Protein AF-A0A958GFW8-F1 (afdb_monomer)

Mean predicted aligned error: 7.78 Å

Nearest PDB structures (foldseek):
  6i97-assembly1_E  TM=8.903E-01  e=2.878E-06  Pseudomonas aeruginosa
  2gsk-assembly1_B  TM=8.885E-01  e=5.948E-05  Escherichia coli
  6fip-assembly1_A  TM=8.051E-01  e=1.569E-05  Pseudomonas aeruginosa
  7zc8-assembly1_B  TM=8.291E-01  e=1.666E-04  Pectobacterium carotovorum
  8rd6-assembly1_A  TM=7.774E-01  e=7.133E-05  Salmonella enterica

Sequence (100 aa):
QQSRGLGEHHKTQVRIVQAPKPPYPFRARKLGFEGEVELAITIGKDGFVKTGNIIRSSGRNDCDSSALDTVLSKWRFSPATFSGIPIESKEQVVVRFQLR

pLDDT: mean 82.58, std 13.01, range [39.34, 94.31]

Solvent-accessible surface area (backbone atoms only — not comparable to full-atom values): 5834 Å² total; per-residue (Å²): 143,84,91,74,88,73,79,81,78,57,61,44,74,67,42,82,73,37,73,73,78,52,75,77,42,67,70,42,60,77,66,72,61,60,41,47,28,33,32,41,32,33,30,30,51,85,12,41,42,76,46,74,42,79,76,36,72,42,85,41,70,68,56,40,53,36,43,49,51,33,46,53,74,59,28,34,36,44,37,22,24,48,88,85,42,60,34,71,40,79,46,79,47,77,47,76,47,74,87,130

Secondary structure (DSSP, 8-state):
----------BPPPPEEE-PPPPPPHHHHHTT--EEEEEEEEE-TTSBEEEEEEEE--S-HHHHHHHHHHHHHH-EEPPEEETTEEE-EEEEEEEEE---

Foldseek 3Di:
DDDDDDPPQCFDDKAWPDQDAFDDPPVCVVVQQWFKWKKKFKAALQQATPDIDTPDDRPDPSVNVSNRCSNRPPTGIHATDGVNRGHIDIDMDMHTDHDD

Radius of gyration: 17.14 Å; Cα contacts (8 Å, |Δi|>4): 203; chains: 1; bounding box: 34×35×58 Å

Structure (mmCIF, N/CA/C/O backbone):
data_AF-A0A958GFW8-F1
#
_entry.id   AF-A0A958GFW8-F1
#
loop_
_atom_site.group_PDB
_atom_site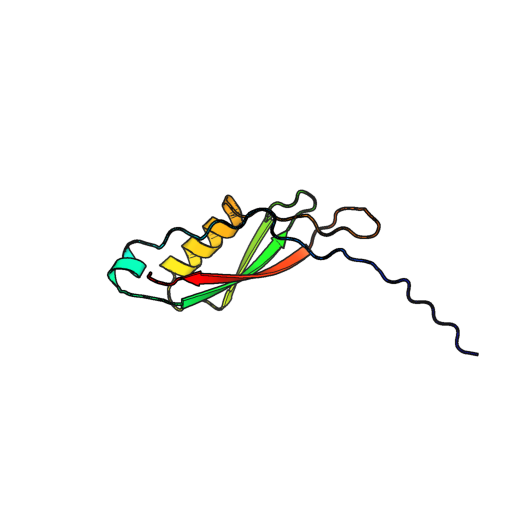.id
_atom_site.type_symbol
_atom_site.label_atom_id
_atom_site.label_alt_id
_atom_site.label_comp_id
_atom_site.label_asym_id
_atom_site.label_entity_id
_atom_site.label_seq_id
_atom_site.pdbx_PDB_ins_code
_atom_site.Cartn_x
_atom_site.Cartn_y
_atom_site.Cartn_z
_atom_site.occupancy
_atom_site.B_iso_or_equiv
_atom_site.auth_seq_id
_atom_site.auth_comp_id
_atom_site.auth_asym_id
_atom_site.auth_atom_id
_atom_site.pdbx_PDB_model_num
ATOM 1 N N . GLN A 1 1 ? -9.912 -31.191 36.644 1.00 56.88 1 GLN A N 1
ATOM 2 C CA . GLN A 1 1 ? -9.318 -29.851 36.828 1.00 56.88 1 GLN A CA 1
ATOM 3 C C . GLN A 1 1 ? -8.431 -29.565 35.629 1.00 56.88 1 GLN A C 1
ATOM 5 O O . GLN A 1 1 ? -7.396 -30.199 35.550 1.00 56.88 1 GLN A O 1
ATOM 10 N N . GLN A 1 2 ? -8.859 -28.705 34.696 1.00 46.88 2 GLN A N 1
ATOM 11 C CA . GLN A 1 2 ? -8.030 -27.633 34.118 1.00 46.88 2 GLN A CA 1
ATOM 12 C C . GLN A 1 2 ? -8.922 -26.753 33.233 1.00 46.88 2 GLN A C 1
ATOM 14 O O . GLN A 1 2 ? -9.002 -26.897 32.018 1.00 46.88 2 GLN A O 1
ATOM 19 N N . SER A 1 3 ? -9.661 -25.863 33.884 1.00 55.62 3 SER A N 1
ATOM 20 C CA . SER A 1 3 ? -10.393 -24.786 33.232 1.00 55.62 3 SER A CA 1
ATOM 21 C C . SER A 1 3 ? -9.379 -23.736 32.770 1.00 55.62 3 SER A C 1
ATOM 23 O O . SER A 1 3 ? -8.706 -23.135 33.605 1.00 55.62 3 SER A O 1
ATOM 25 N N . ARG A 1 4 ? -9.249 -23.503 31.462 1.00 53.03 4 ARG A N 1
ATOM 26 C CA . ARG A 1 4 ? -8.634 -22.283 30.914 1.00 53.03 4 ARG A CA 1
ATOM 27 C C . ARG A 1 4 ? -9.321 -21.945 29.598 1.00 53.03 4 ARG A C 1
ATOM 29 O O . ARG A 1 4 ? -8.947 -22.431 28.538 1.00 53.03 4 ARG A O 1
ATOM 36 N N . GLY A 1 5 ? -10.372 -21.138 29.705 1.00 49.31 5 GLY A N 1
ATOM 37 C CA . GLY A 1 5 ? -10.923 -20.438 28.560 1.00 49.31 5 GLY A CA 1
ATOM 38 C C . GLY A 1 5 ? -9.870 -19.496 27.987 1.00 49.31 5 GLY A C 1
ATOM 39 O O . GLY A 1 5 ? -9.236 -18.739 28.720 1.00 49.31 5 GLY A O 1
ATOM 40 N N . LEU A 1 6 ? -9.704 -19.543 26.675 1.00 44.75 6 LEU A N 1
ATOM 41 C CA . LEU A 1 6 ? -9.212 -18.427 25.890 1.00 44.75 6 LEU A CA 1
ATOM 42 C C . LEU A 1 6 ? -10.276 -18.245 24.820 1.00 44.75 6 LEU A C 1
ATOM 44 O O . LEU A 1 6 ? -10.379 -19.060 23.908 1.00 44.75 6 LEU A O 1
ATOM 48 N N . GLY A 1 7 ? -11.141 -17.250 25.022 1.00 39.34 7 GLY A N 1
ATOM 49 C CA . GLY A 1 7 ? -12.110 -16.857 24.013 1.00 39.34 7 GLY A CA 1
ATOM 50 C C . GLY A 1 7 ? -11.363 -16.640 22.710 1.00 39.34 7 GLY A C 1
ATOM 51 O O . GLY A 1 7 ? -10.352 -15.935 22.685 1.00 39.34 7 GLY A O 1
ATOM 52 N N . GLU A 1 8 ? -11.818 -17.302 21.654 1.00 44.78 8 GLU A N 1
ATOM 53 C CA . GLU A 1 8 ? -11.341 -17.059 20.306 1.00 44.78 8 GLU A CA 1
ATOM 54 C C . GLU A 1 8 ? -11.581 -15.584 20.008 1.00 44.78 8 GLU A C 1
ATOM 56 O O . GLU A 1 8 ? -12.684 -15.151 19.685 1.00 44.78 8 GLU A O 1
ATOM 61 N N . HIS A 1 9 ? -10.543 -14.780 20.191 1.00 44.00 9 HIS A N 1
ATOM 62 C CA . HIS A 1 9 ? -10.497 -13.412 19.735 1.00 44.00 9 HIS A CA 1
ATOM 63 C C . HIS A 1 9 ? -10.526 -13.469 18.209 1.00 44.00 9 HIS A C 1
ATOM 65 O O . HIS A 1 9 ? -9.484 -13.483 17.556 1.00 44.00 9 HIS A O 1
ATOM 71 N N . HIS A 1 10 ? -11.725 -13.587 17.641 1.00 54.50 10 HIS A N 1
ATOM 72 C CA . HIS A 1 10 ? -11.985 -13.662 16.211 1.00 54.50 10 HIS A CA 1
ATOM 73 C C . HIS A 1 10 ? -11.623 -12.312 15.583 1.00 54.50 10 HIS A C 1
ATOM 75 O O . HIS A 1 10 ? -12.471 -11.451 15.337 1.00 54.50 10 HIS A O 1
ATOM 81 N N . LYS A 1 11 ? -10.322 -12.098 15.375 1.00 58.31 11 LYS A N 1
ATOM 82 C CA . LYS A 1 11 ? -9.822 -11.073 14.477 1.00 58.31 11 LYS A CA 1
ATOM 83 C C . LYS A 1 11 ? -10.139 -11.567 13.076 1.00 58.31 11 LYS A C 1
ATOM 85 O O . LYS A 1 11 ? -9.534 -12.519 12.585 1.00 58.31 11 LYS A O 1
ATOM 90 N N . THR A 1 12 ? -11.130 -10.953 12.450 1.00 67.00 12 THR A N 1
ATOM 91 C CA . THR A 1 12 ? -11.462 -11.251 11.062 1.00 67.00 12 THR A CA 1
ATOM 92 C C . THR A 1 12 ? -10.273 -10.863 10.189 1.00 67.00 12 THR A C 1
ATOM 94 O O . THR A 1 12 ? -9.733 -9.763 10.327 1.00 67.00 12 THR A O 1
ATOM 97 N N . GLN A 1 13 ? -9.844 -11.782 9.322 1.00 68.75 13 GLN A N 1
ATOM 98 C CA . GLN A 1 13 ? -8.754 -11.531 8.384 1.00 68.75 13 GLN A CA 1
ATOM 99 C C . GLN A 1 13 ?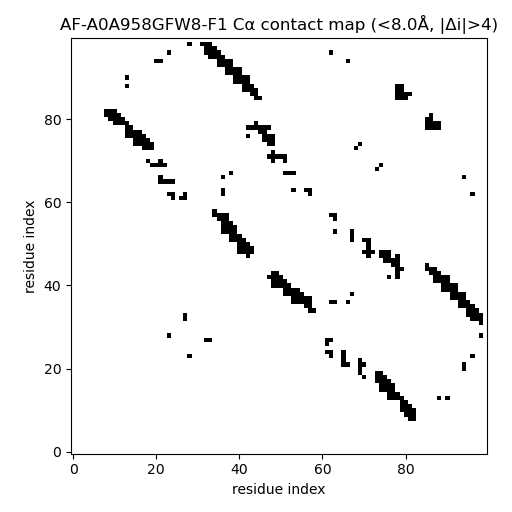 -9.122 -10.384 7.443 1.00 68.75 13 GLN A C 1
ATOM 101 O O . GLN A 1 13 ? -10.259 -10.280 6.973 1.00 68.75 13 GLN A O 1
ATOM 106 N N . VAL A 1 14 ? -8.144 -9.532 7.151 1.00 78.81 14 VAL A N 1
ATOM 107 C CA . VAL A 1 14 ? -8.291 -8.484 6.149 1.00 78.81 14 VAL A CA 1
ATOM 108 C C . VAL A 1 14 ? -8.493 -9.144 4.785 1.00 78.81 14 VAL A C 1
ATOM 110 O O . VAL A 1 14 ? -7.697 -9.969 4.344 1.00 78.81 14 VAL A O 1
ATOM 113 N N . ARG A 1 15 ? -9.560 -8.758 4.085 1.00 82.25 15 ARG A N 1
ATOM 114 C CA . ARG A 1 15 ? -9.814 -9.182 2.703 1.00 82.25 15 ARG A CA 1
ATOM 115 C C . ARG A 1 15 ? -9.414 -8.077 1.734 1.00 82.25 15 ARG A C 1
ATOM 117 O O . ARG A 1 15 ? -9.763 -6.919 1.948 1.00 82.25 15 ARG A O 1
ATOM 124 N N . ILE A 1 16 ? -8.762 -8.435 0.632 1.00 85.12 16 ILE A N 1
ATOM 125 C CA . ILE A 1 16 ? -8.568 -7.524 -0.501 1.00 85.12 16 ILE A CA 1
ATOM 126 C C . ILE A 1 16 ? -9.932 -7.264 -1.151 1.00 85.12 16 ILE A C 1
ATOM 128 O O . ILE A 1 16 ? -10.557 -8.182 -1.678 1.00 85.12 16 ILE A O 1
ATOM 132 N N . VAL A 1 17 ? -10.386 -6.015 -1.110 1.00 87.62 17 VAL A N 1
ATOM 133 C CA . VAL A 1 17 ? -11.607 -5.561 -1.795 1.00 87.62 17 VAL A CA 1
ATOM 134 C C . VAL A 1 17 ? -11.266 -5.132 -3.218 1.00 87.62 17 VAL A C 1
ATOM 136 O O . VAL A 1 17 ? -11.972 -5.469 -4.163 1.00 87.62 17 VAL A O 1
ATOM 139 N N . GLN A 1 18 ? -10.154 -4.416 -3.383 1.00 86.38 18 GLN A N 1
ATOM 140 C CA . GLN A 1 18 ? -9.662 -3.966 -4.676 1.00 86.38 18 GLN A CA 1
ATOM 141 C C . GLN A 1 18 ? -8.133 -3.934 -4.652 1.00 86.38 18 GLN A C 1
ATOM 143 O O . GLN A 1 18 ? -7.543 -3.269 -3.810 1.00 86.38 18 GLN A O 1
ATOM 148 N N . ALA A 1 19 ? -7.483 -4.631 -5.577 1.00 85.12 19 ALA A N 1
ATOM 149 C CA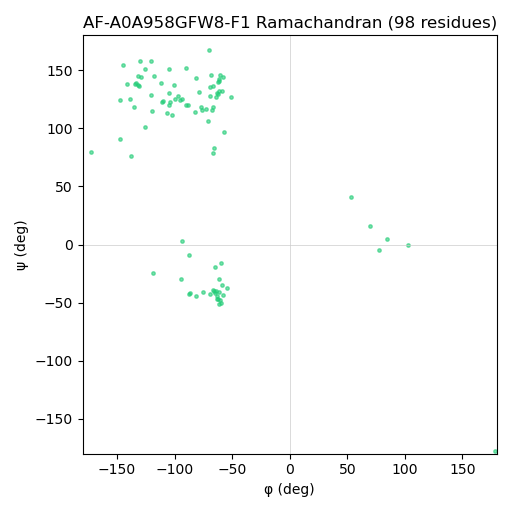 . ALA A 1 19 ? -6.028 -4.590 -5.732 1.00 85.12 19 ALA A CA 1
ATOM 150 C C . ALA A 1 19 ? -5.677 -4.517 -7.220 1.00 85.12 19 ALA A C 1
ATOM 152 O O . ALA A 1 19 ? -5.321 -5.530 -7.830 1.00 85.12 19 ALA A O 1
ATOM 153 N N . PRO A 1 20 ? -5.836 -3.341 -7.854 1.00 84.12 20 PRO A N 1
ATOM 154 C CA . PRO A 1 20 ? -5.375 -3.171 -9.219 1.00 84.12 20 PRO A CA 1
ATOM 155 C C . PRO A 1 20 ? -3.859 -3.373 -9.265 1.00 84.12 20 PRO A C 1
ATOM 157 O O . PRO A 1 20 ? -3.127 -2.979 -8.352 1.00 84.12 20 PRO A O 1
ATOM 160 N N . LYS A 1 21 ? -3.386 -4.000 -10.342 1.00 79.88 21 LYS A N 1
ATOM 161 C CA . LYS A 1 21 ? -1.950 -4.184 -10.559 1.00 79.88 21 LYS A CA 1
ATOM 162 C C . LYS A 1 21 ? -1.276 -2.814 -10.688 1.00 79.88 21 LYS A C 1
ATOM 164 O O . LYS A 1 21 ? -1.852 -1.938 -11.341 1.00 79.88 21 LYS A O 1
ATOM 169 N N . PRO A 1 22 ? -0.083 -2.623 -10.104 1.00 80.62 22 PRO A N 1
ATOM 170 C CA . PRO A 1 22 ? 0.656 -1.383 -10.284 1.00 80.62 22 PRO A CA 1
ATOM 171 C C . PRO A 1 22 ? 0.982 -1.162 -11.764 1.00 80.62 22 PRO A C 1
ATOM 173 O O . PRO A 1 22 ? 1.225 -2.132 -12.496 1.00 80.62 22 PRO A O 1
ATOM 176 N N . PRO A 1 23 ? 0.993 0.096 -12.230 1.00 77.81 23 PRO A N 1
ATOM 177 C CA . PRO A 1 23 ? 1.452 0.401 -13.572 1.00 77.81 23 PRO A CA 1
ATOM 178 C C . PRO A 1 23 ? 2.927 0.016 -13.691 1.00 77.81 23 PRO A C 1
ATOM 180 O O . PRO A 1 23 ? 3.749 0.403 -12.869 1.00 77.81 23 PRO A O 1
ATOM 183 N N . TYR A 1 24 ? 3.275 -0.736 -14.733 1.00 77.88 24 TYR A N 1
ATOM 184 C CA . TYR A 1 24 ? 4.665 -1.111 -14.968 1.00 77.88 24 TYR A CA 1
ATOM 185 C C . TYR A 1 24 ? 5.489 0.138 -15.305 1.00 77.88 24 TYR A C 1
ATOM 187 O O . TYR A 1 24 ? 5.211 0.773 -16.331 1.00 77.88 24 TYR A O 1
ATOM 195 N N . PRO A 1 25 ? 6.513 0.506 -14.513 1.00 78.31 25 PRO A N 1
ATOM 196 C CA . PRO A 1 25 ? 7.319 1.680 -14.811 1.00 78.31 25 PRO A CA 1
ATOM 197 C C . PRO A 1 25 ? 7.962 1.542 -16.192 1.00 78.31 25 PRO A C 1
ATOM 199 O O . PRO A 1 25 ? 8.575 0.517 -16.494 1.00 78.31 25 PRO A O 1
ATOM 202 N N . PHE A 1 26 ? 7.873 2.581 -17.028 1.00 77.50 26 PHE A N 1
ATOM 203 C CA . PHE A 1 26 ? 8.374 2.531 -18.409 1.00 77.50 26 PHE A CA 1
ATOM 204 C C . PHE A 1 26 ? 9.854 2.118 -18.481 1.00 77.50 26 PHE A C 1
ATOM 206 O O . PHE A 1 26 ? 10.242 1.341 -19.350 1.00 77.50 26 PHE A O 1
ATOM 213 N N . ARG A 1 27 ? 10.674 2.573 -17.520 1.00 76.00 27 ARG A N 1
ATOM 214 C CA . ARG A 1 27 ? 12.085 2.173 -17.387 1.00 76.00 27 ARG A CA 1
ATOM 215 C C . ARG A 1 27 ? 12.256 0.681 -17.105 1.00 76.00 27 ARG A C 1
ATOM 217 O O . ARG A 1 27 ? 13.075 0.046 -17.759 1.00 76.00 27 ARG A O 1
ATOM 224 N N . ALA A 1 28 ? 11.488 0.126 -16.168 1.00 77.56 28 ALA A N 1
ATOM 225 C CA . ALA A 1 28 ? 11.547 -1.297 -15.838 1.00 77.56 28 ALA A CA 1
ATOM 226 C C . ALA A 1 28 ? 11.060 -2.156 -17.013 1.00 77.56 28 ALA A C 1
ATOM 228 O O . ALA A 1 28 ? 11.689 -3.158 -17.342 1.00 77.56 28 ALA A O 1
ATOM 229 N N . ARG A 1 29 ? 10.003 -1.707 -17.707 1.00 79.38 29 ARG A N 1
ATOM 230 C CA . ARG A 1 29 ? 9.478 -2.368 -18.908 1.00 79.38 29 ARG A CA 1
ATOM 231 C C . ARG A 1 29 ? 10.501 -2.385 -20.040 1.00 79.38 29 ARG A C 1
ATOM 233 O O . ARG A 1 29 ? 10.720 -3.425 -20.646 1.00 79.38 29 ARG A O 1
ATOM 240 N N . LYS A 1 30 ? 11.149 -1.246 -20.306 1.00 80.12 30 LYS A N 1
ATOM 241 C CA . LYS A 1 30 ? 12.184 -1.130 -21.345 1.00 80.12 30 LYS A CA 1
ATOM 242 C C . LYS A 1 30 ? 13.386 -2.042 -21.075 1.00 80.12 30 LYS A C 1
ATOM 244 O O . LYS A 1 30 ? 14.037 -2.472 -22.017 1.00 80.12 30 LYS A O 1
ATOM 249 N N . LEU A 1 31 ? 13.676 -2.315 -19.804 1.00 78.00 31 LEU A N 1
ATOM 250 C CA . LEU A 1 31 ? 14.805 -3.138 -19.371 1.00 78.00 31 LEU A CA 1
ATOM 251 C C . LEU A 1 31 ? 14.454 -4.615 -19.164 1.00 78.00 31 LEU A C 1
ATOM 253 O O . LEU A 1 31 ? 15.321 -5.369 -18.738 1.00 78.00 31 LEU A O 1
ATOM 257 N N . GLY A 1 32 ? 13.216 -5.038 -19.435 1.00 78.31 32 GLY A N 1
ATOM 258 C CA . GLY A 1 32 ? 12.842 -6.442 -19.266 1.00 78.31 32 GLY A CA 1
ATOM 259 C C . GLY A 1 32 ? 12.774 -6.900 -17.802 1.00 78.31 32 GLY A C 1
ATOM 260 O O . GLY A 1 32 ? 12.843 -8.092 -17.541 1.00 78.31 32 GLY A O 1
ATOM 261 N N . PHE A 1 33 ? 12.731 -5.977 -16.837 1.00 81.44 33 PHE A N 1
ATOM 262 C CA . PHE A 1 33 ? 12.991 -6.311 -15.437 1.00 81.44 33 PHE A CA 1
ATOM 263 C C . PHE A 1 33 ? 11.763 -6.882 -14.745 1.00 81.44 33 PHE A C 1
ATOM 265 O O . PHE A 1 33 ? 10.843 -6.110 -14.507 1.00 81.44 33 PHE A O 1
ATOM 272 N N . GLU A 1 34 ? 11.786 -8.146 -14.333 1.00 83.81 34 GLU A N 1
ATOM 273 C CA . GLU A 1 34 ? 10.738 -8.792 -13.532 1.00 83.81 34 GLU A CA 1
ATOM 274 C C . GLU A 1 34 ? 11.170 -8.960 -12.070 1.00 83.81 34 GLU A C 1
ATOM 276 O O . GLU A 1 34 ? 12.355 -9.104 -11.768 1.00 83.81 34 GLU A O 1
ATOM 281 N N . GLY A 1 35 ? 10.212 -8.952 -11.145 1.00 85.88 35 GLY A N 1
ATOM 282 C CA . GLY A 1 35 ? 10.504 -9.095 -9.722 1.00 85.88 35 GLY A CA 1
ATOM 283 C C . GLY A 1 35 ? 9.267 -9.014 -8.839 1.00 85.88 35 GLY A C 1
ATOM 284 O O . GLY A 1 35 ? 8.141 -8.875 -9.314 1.00 85.8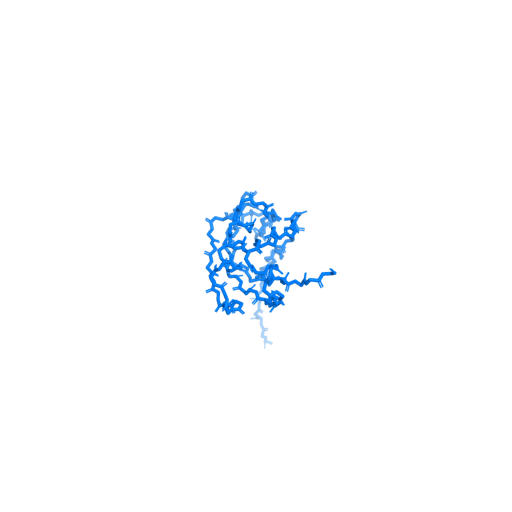8 35 GLY A O 1
ATOM 285 N N . GLU A 1 36 ? 9.472 -9.083 -7.530 1.00 89.44 36 GLU A N 1
ATOM 286 C CA . GLU A 1 36 ? 8.406 -8.980 -6.537 1.00 89.44 36 GLU A CA 1
ATOM 287 C C . GLU A 1 36 ? 8.810 -8.037 -5.404 1.00 89.44 36 GLU A C 1
ATOM 289 O O . GLU A 1 36 ? 9.949 -8.059 -4.948 1.00 89.44 36 GLU A O 1
ATOM 294 N N . VAL A 1 37 ? 7.875 -7.196 -4.969 1.00 91.56 37 VAL A N 1
ATOM 295 C CA . VAL A 1 37 ? 8.047 -6.273 -3.844 1.00 91.56 37 VAL A CA 1
ATOM 296 C C . VAL A 1 37 ? 7.162 -6.756 -2.711 1.00 91.56 37 VAL A C 1
ATOM 298 O O . VAL A 1 37 ? 5.948 -6.874 -2.889 1.00 91.56 37 VAL A O 1
ATOM 301 N N . GLU A 1 38 ? 7.747 -7.020 -1.549 1.00 92.94 38 GLU A N 1
ATOM 302 C CA . GLU A 1 38 ? 6.977 -7.302 -0.340 1.00 92.94 38 GLU A CA 1
ATOM 303 C C . GLU A 1 38 ? 6.785 -6.012 0.453 1.00 92.94 38 GLU A C 1
ATOM 305 O O . GLU A 1 38 ? 7.748 -5.319 0.794 1.00 92.94 38 GLU A O 1
ATOM 310 N N . LEU A 1 39 ? 5.529 -5.694 0.745 1.00 92.38 39 LEU A N 1
ATOM 311 C CA . LEU A 1 39 ? 5.114 -4.487 1.440 1.00 92.38 39 LEU A CA 1
ATOM 312 C C . LEU A 1 39 ? 4.383 -4.874 2.724 1.00 92.38 39 LEU A C 1
ATOM 314 O O . LEU A 1 39 ? 3.424 -5.641 2.687 1.00 92.38 39 LEU A O 1
ATOM 318 N N . ALA A 1 40 ? 4.795 -4.300 3.850 1.00 92.88 40 ALA A N 1
ATOM 319 C CA . ALA A 1 40 ? 4.002 -4.289 5.070 1.00 92.88 40 ALA A CA 1
ATOM 320 C C . ALA A 1 40 ? 3.137 -3.037 5.067 1.00 92.88 40 ALA A C 1
ATOM 322 O O . ALA A 1 40 ? 3.646 -1.917 5.036 1.00 92.88 40 ALA A O 1
ATOM 323 N N . ILE A 1 41 ? 1.829 -3.228 5.102 1.00 92.81 41 ILE A N 1
ATOM 324 C CA . ILE A 1 41 ? 0.848 -2.158 5.048 1.00 92.81 41 ILE A CA 1
ATOM 325 C C . ILE A 1 41 ? 0.019 -2.114 6.318 1.00 92.81 41 ILE A C 1
ATOM 327 O O . ILE A 1 41 ? -0.296 -3.143 6.908 1.00 92.81 41 ILE A O 1
ATOM 331 N N . THR A 1 42 ? -0.356 -0.911 6.730 1.00 92.56 42 THR A N 1
ATOM 332 C CA . THR A 1 42 ? -1.278 -0.692 7.842 1.00 92.56 42 THR A CA 1
ATOM 333 C C . THR A 1 42 ? -2.621 -0.286 7.271 1.00 92.56 42 THR A C 1
ATOM 335 O O . THR A 1 42 ? -2.718 0.717 6.570 1.00 92.56 42 THR A O 1
ATOM 338 N N . ILE A 1 43 ? -3.654 -1.063 7.555 1.00 92.31 43 ILE A N 1
ATOM 339 C CA . ILE A 1 43 ? -5.009 -0.874 7.054 1.00 92.31 43 ILE A CA 1
ATOM 340 C C . ILE A 1 43 ? -5.839 -0.285 8.180 1.00 92.31 43 ILE A C 1
ATOM 342 O O . ILE A 1 43 ? -5.932 -0.866 9.26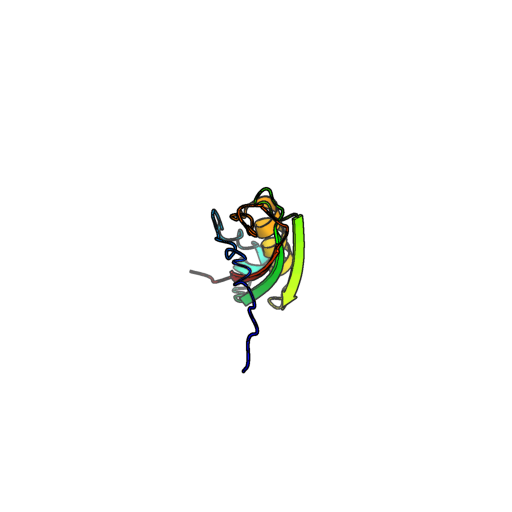3 1.00 92.31 43 ILE A O 1
ATOM 346 N N . GLY A 1 44 ? -6.423 0.880 7.919 1.00 91.56 44 GLY A N 1
ATOM 347 C CA . GLY A 1 44 ? -7.277 1.572 8.867 1.00 91.56 44 GLY A CA 1
ATOM 348 C C . GLY A 1 44 ? -8.611 0.857 9.069 1.00 91.56 44 GLY A C 1
ATOM 349 O O . GLY A 1 44 ? -9.026 0.006 8.282 1.00 91.56 44 GLY A O 1
ATOM 350 N N . LYS A 1 45 ? -9.340 1.279 10.103 1.00 91.81 45 LYS A N 1
ATOM 351 C CA . LYS A 1 45 ? -10.722 0.846 10.382 1.00 91.81 45 LYS A CA 1
ATOM 352 C C . LYS A 1 45 ? -11.720 1.172 9.257 1.00 91.81 45 LYS A C 1
ATOM 354 O O . LYS A 1 45 ? -12.825 0.647 9.237 1.00 91.81 45 LYS A O 1
ATOM 359 N N . ASP A 1 46 ? -11.332 2.056 8.347 1.00 89.00 46 ASP A N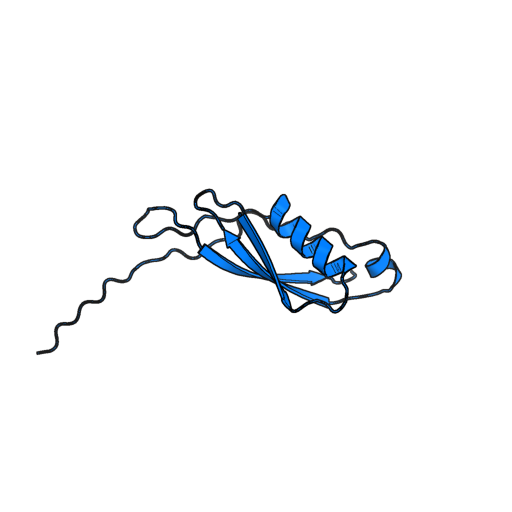 1
ATOM 360 C CA . ASP A 1 46 ? -12.059 2.460 7.142 1.00 89.00 46 ASP A CA 1
ATOM 361 C C . ASP A 1 46 ? -11.766 1.563 5.919 1.00 89.00 46 ASP A C 1
ATOM 363 O O . ASP A 1 46 ? -12.441 1.686 4.898 1.00 89.00 46 ASP A O 1
ATOM 367 N N . GLY A 1 47 ? -10.783 0.656 6.008 1.00 88.38 47 GLY A N 1
ATOM 368 C CA . GLY A 1 47 ? -10.381 -0.223 4.906 1.00 88.38 47 GLY A CA 1
ATOM 369 C C . GLY A 1 47 ? -9.387 0.395 3.912 1.00 88.38 47 GLY A C 1
ATOM 370 O O . GLY A 1 47 ? -9.048 -0.225 2.899 1.00 88.38 47 GLY A O 1
ATOM 371 N N . PHE A 1 48 ? -8.905 1.613 4.170 1.00 91.38 48 PHE A N 1
ATOM 372 C CA . PHE A 1 48 ? -7.864 2.259 3.379 1.00 91.38 48 PHE A CA 1
ATOM 373 C C . PHE A 1 48 ? -6.493 1.909 3.960 1.00 91.38 48 PHE A C 1
ATOM 375 O O . PHE A 1 48 ? -6.332 1.696 5.166 1.00 91.38 48 PHE A O 1
ATOM 382 N N . VAL A 1 49 ? -5.477 1.895 3.102 1.00 92.50 49 VAL A N 1
ATOM 383 C CA . VAL A 1 49 ? -4.094 1.763 3.553 1.00 92.50 49 VAL A CA 1
ATOM 384 C C . VAL A 1 49 ? -3.622 3.103 4.116 1.00 92.50 49 VAL A C 1
ATOM 386 O O . VAL A 1 49 ? -3.585 4.110 3.416 1.00 92.50 49 VAL A O 1
ATOM 389 N N . LYS A 1 50 ? -3.270 3.117 5.400 1.00 92.81 50 LYS A N 1
ATOM 390 C CA . LYS A 1 50 ? -2.773 4.285 6.136 1.00 92.81 50 LYS A CA 1
ATOM 391 C C . LYS A 1 50 ? -1.287 4.501 5.889 1.00 92.81 50 LYS A C 1
ATOM 393 O O . LYS A 1 50 ? -0.851 5.629 5.693 1.00 92.81 50 LYS A O 1
ATOM 398 N N . THR A 1 51 ? -0.516 3.420 5.936 1.00 92.19 51 THR A N 1
ATOM 399 C CA . THR A 1 51 ? 0.936 3.436 5.749 1.00 92.19 51 THR A CA 1
ATOM 400 C C . THR A 1 51 ? 1.384 2.174 5.030 1.00 92.19 51 THR A C 1
ATOM 402 O O . THR A 1 51 ? 0.722 1.139 5.103 1.00 92.19 51 THR A O 1
ATOM 405 N N . GLY A 1 52 ? 2.514 2.260 4.336 1.00 92.00 52 GLY A N 1
ATOM 406 C CA . GLY A 1 52 ? 3.146 1.139 3.658 1.00 92.00 52 GLY A CA 1
ATOM 407 C C . GLY A 1 52 ? 4.656 1.239 3.809 1.00 92.00 52 GLY A C 1
ATOM 408 O O . GLY A 1 52 ? 5.216 2.328 3.705 1.00 92.00 52 GLY A O 1
ATOM 409 N N . ASN A 1 53 ? 5.304 0.112 4.071 1.00 93.31 53 ASN A N 1
ATOM 410 C CA . ASN A 1 53 ? 6.748 0.004 4.190 1.00 93.31 53 ASN A CA 1
ATOM 411 C C . ASN A 1 53 ? 7.249 -1.169 3.349 1.00 93.31 53 ASN A C 1
ATOM 413 O O . ASN A 1 53 ? 6.672 -2.254 3.389 1.00 93.31 53 ASN A O 1
ATOM 417 N N . ILE A 1 54 ? 8.343 -0.968 2.620 1.00 93.25 54 ILE A N 1
ATOM 418 C CA . ILE A 1 54 ? 8.975 -2.029 1.834 1.00 93.25 54 ILE A CA 1
ATOM 419 C C . ILE A 1 54 ? 9.743 -2.946 2.782 1.00 93.25 54 ILE A C 1
ATOM 421 O O . ILE A 1 54 ? 10.688 -2.521 3.440 1.00 93.25 54 ILE A O 1
ATOM 425 N N . ILE A 1 55 ? 9.305 -4.200 2.863 1.00 94.31 55 ILE A N 1
ATOM 426 C CA . ILE A 1 55 ? 9.988 -5.262 3.610 1.00 94.31 55 ILE A CA 1
ATOM 427 C C . ILE A 1 55 ? 11.046 -5.913 2.728 1.00 94.31 55 ILE A C 1
ATOM 429 O O . ILE A 1 55 ? 12.167 -6.150 3.169 1.00 94.31 55 ILE A O 1
ATOM 433 N N . ARG A 1 56 ? 10.708 -6.146 1.457 1.00 92.50 56 ARG A N 1
ATOM 434 C CA . ARG A 1 56 ? 11.623 -6.706 0.467 1.00 92.50 56 ARG A CA 1
ATOM 435 C C . ARG A 1 56 ? 11.512 -5.923 -0.829 1.00 92.50 56 ARG A C 1
ATOM 437 O O . ARG A 1 56 ? 10.447 -5.877 -1.441 1.00 92.50 56 ARG A O 1
ATOM 444 N N . SER A 1 57 ? 12.621 -5.305 -1.221 1.00 90.19 57 SER A N 1
ATOM 445 C CA . SER A 1 57 ? 12.754 -4.627 -2.510 1.00 90.19 57 SER A CA 1
ATOM 446 C C . SER A 1 57 ? 12.738 -5.649 -3.643 1.00 90.19 57 SER A C 1
ATOM 448 O O . SER A 1 57 ? 13.295 -6.741 -3.512 1.00 90.19 57 SER A O 1
ATOM 450 N N . SER A 1 58 ? 12.160 -5.260 -4.778 1.00 86.56 58 SER A N 1
ATOM 451 C CA . SER A 1 58 ? 12.279 -6.022 -6.023 1.00 86.56 58 SER A CA 1
ATOM 452 C C . SER A 1 58 ? 13.712 -6.071 -6.550 1.00 86.56 58 SER A C 1
ATOM 454 O O . SER A 1 58 ? 14.024 -6.947 -7.346 1.00 86.56 58 SER A O 1
ATOM 456 N N . GLY A 1 59 ? 14.585 -5.156 -6.118 1.00 86.19 59 GLY A N 1
ATOM 457 C CA . GLY A 1 59 ? 15.898 -4.895 -6.711 1.00 86.19 59 GLY A CA 1
ATOM 458 C C . GLY A 1 59 ? 15.919 -3.630 -7.575 1.00 86.19 59 GLY A C 1
AT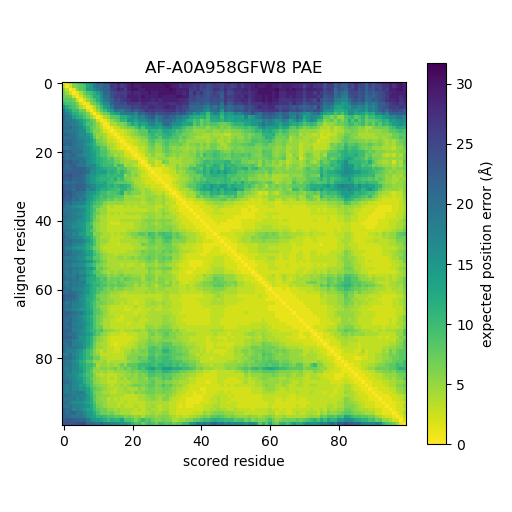OM 459 O O . GLY A 1 59 ? 16.967 -3.266 -8.109 1.00 86.19 59 GLY A O 1
ATOM 460 N N . ARG A 1 60 ? 14.781 -2.929 -7.710 1.00 85.50 60 ARG A N 1
ATOM 461 C CA . ARG A 1 60 ? 14.686 -1.639 -8.402 1.00 85.50 60 ARG A CA 1
ATOM 462 C C . ARG A 1 60 ? 13.793 -0.652 -7.673 1.00 85.50 60 ARG A C 1
ATOM 464 O O . ARG A 1 60 ? 12.585 -0.849 -7.564 1.00 85.50 60 ARG A O 1
ATOM 471 N N . ASN A 1 61 ? 14.363 0.513 -7.389 1.00 87.25 61 ASN A N 1
ATOM 472 C CA . ASN A 1 61 ? 13.645 1.609 -6.751 1.00 87.25 61 ASN A CA 1
ATOM 473 C C . ASN A 1 61 ? 12.417 2.076 -7.561 1.00 87.25 61 ASN A C 1
ATOM 475 O O . ASN A 1 61 ? 11.395 2.409 -6.975 1.00 87.25 61 ASN A O 1
ATOM 479 N N . ASP A 1 62 ? 12.479 2.050 -8.903 1.00 87.19 62 ASP A N 1
ATOM 480 C CA . ASP A 1 62 ? 11.340 2.429 -9.760 1.00 87.19 62 ASP A CA 1
ATOM 481 C C . ASP A 1 62 ? 10.113 1.513 -9.536 1.00 87.19 62 ASP A C 1
ATOM 483 O O . ASP A 1 62 ? 8.975 1.984 -9.511 1.00 87.19 62 ASP A O 1
ATOM 487 N N . CYS A 1 63 ? 10.340 0.200 -9.386 1.00 87.19 63 CYS A N 1
ATOM 488 C CA . CYS A 1 63 ? 9.274 -0.781 -9.156 1.00 87.19 63 CYS A CA 1
ATOM 489 C C . CYS A 1 63 ? 8.775 -0.700 -7.715 1.00 87.19 63 CYS A C 1
ATOM 491 O O . CYS A 1 63 ? 7.569 -0.709 -7.486 1.00 87.19 63 CYS A O 1
ATOM 493 N N . ASP A 1 64 ? 9.691 -0.541 -6.762 1.00 89.94 64 ASP A N 1
ATOM 494 C CA . ASP A 1 64 ? 9.363 -0.420 -5.344 1.00 89.94 64 ASP A CA 1
ATOM 495 C C . ASP A 1 64 ? 8.471 0.800 -5.071 1.00 89.94 64 ASP A C 1
ATOM 497 O O . ASP A 1 64 ? 7.422 0.676 -4.437 1.00 89.94 64 ASP A O 1
ATOM 501 N N . SER A 1 65 ? 8.832 1.973 -5.609 1.00 89.50 65 SER A N 1
ATOM 502 C CA . SER A 1 65 ? 8.021 3.189 -5.476 1.00 89.50 65 SER A CA 1
ATOM 503 C C . SER A 1 65 ? 6.664 3.055 -6.166 1.00 89.50 65 SER A C 1
ATOM 505 O O . SER A 1 65 ? 5.655 3.483 -5.612 1.00 89.50 65 SER A O 1
ATOM 507 N N . SER A 1 66 ? 6.612 2.432 -7.347 1.00 89.88 66 SER A N 1
ATOM 508 C CA . SER A 1 66 ? 5.351 2.206 -8.063 1.00 89.88 66 SER A CA 1
ATOM 509 C C . SER A 1 66 ? 4.424 1.235 -7.327 1.00 89.88 66 SER A C 1
ATOM 511 O O . SER A 1 66 ? 3.212 1.462 -7.266 1.00 89.88 66 SER A O 1
ATOM 513 N N . ALA A 1 67 ? 4.984 0.178 -6.733 1.00 90.38 67 ALA A N 1
ATOM 514 C CA . ALA A 1 67 ? 4.244 -0.754 -5.895 1.00 90.38 67 ALA A CA 1
ATOM 515 C C . ALA A 1 67 ? 3.658 -0.030 -4.682 1.00 90.38 67 ALA A C 1
ATOM 517 O O . ALA A 1 67 ? 2.454 -0.113 -4.448 1.00 90.38 67 ALA A O 1
ATOM 518 N N . LEU A 1 68 ? 4.491 0.721 -3.958 1.00 91.06 68 LEU A N 1
ATOM 519 C CA . LEU A 1 68 ? 4.076 1.455 -2.769 1.00 91.06 68 LEU A CA 1
ATOM 520 C C . LEU A 1 68 ? 2.969 2.470 -3.087 1.00 91.06 68 LEU A C 1
ATOM 522 O O . LEU A 1 68 ? 1.923 2.437 -2.444 1.00 91.06 68 LEU A O 1
ATOM 526 N N . ASP A 1 69 ? 3.151 3.312 -4.108 1.00 90.81 69 ASP A N 1
ATOM 527 C CA . ASP A 1 69 ? 2.140 4.292 -4.528 1.00 90.81 69 ASP A CA 1
ATOM 528 C C . ASP A 1 69 ? 0.813 3.623 -4.908 1.00 90.81 69 ASP A C 1
ATOM 530 O O . ASP A 1 69 ? -0.256 4.050 -4.473 1.00 90.81 69 ASP A O 1
ATOM 534 N N . THR A 1 70 ? 0.867 2.521 -5.657 1.00 90.06 70 THR A N 1
ATOM 535 C CA . THR A 1 70 ? -0.346 1.797 -6.057 1.00 90.06 70 THR A CA 1
ATOM 536 C C . THR A 1 70 ? -1.078 1.236 -4.845 1.00 90.06 70 THR A C 1
ATOM 538 O O . THR A 1 70 ? -2.302 1.352 -4.760 1.00 90.06 70 THR A O 1
ATOM 541 N N . VAL A 1 71 ? -0.351 0.637 -3.902 1.00 90.38 71 VAL A N 1
ATOM 542 C CA . VAL A 1 71 ? -0.962 0.073 -2.697 1.00 90.38 71 VAL A CA 1
ATOM 543 C C . VAL A 1 71 ? -1.580 1.174 -1.832 1.00 90.38 71 VAL A C 1
ATOM 545 O O . VAL A 1 71 ? -2.701 1.014 -1.360 1.00 90.38 71 VAL A O 1
ATOM 548 N N . LEU A 1 72 ? -0.914 2.318 -1.672 1.00 90.44 72 LEU A N 1
ATOM 549 C CA . LEU A 1 72 ? -1.444 3.436 -0.883 1.00 90.44 72 LEU A CA 1
ATOM 550 C C . LEU A 1 72 ? -2.647 4.119 -1.551 1.00 90.44 72 LEU A C 1
ATOM 552 O O . LEU A 1 72 ? -3.631 4.438 -0.887 1.00 90.44 72 LEU A O 1
ATOM 556 N N . SER A 1 73 ? -2.584 4.334 -2.864 1.00 89.06 73 SER A N 1
ATOM 557 C CA . SER A 1 73 ? -3.543 5.179 -3.582 1.00 89.06 73 SER A CA 1
ATOM 558 C C . SER A 1 73 ? -4.710 4.401 -4.192 1.00 89.06 73 SER A C 1
ATOM 560 O O . SER A 1 73 ? -5.798 4.954 -4.378 1.00 89.06 73 SER A O 1
ATOM 562 N N . LYS A 1 74 ? -4.498 3.135 -4.568 1.00 89.06 74 LYS A N 1
ATOM 563 C CA . LYS A 1 74 ? -5.453 2.357 -5.375 1.00 89.06 74 LYS A CA 1
ATOM 564 C C . LYS A 1 74 ? -5.975 1.110 -4.681 1.00 89.06 74 LYS A C 1
ATOM 566 O O . LYS A 1 74 ? -7.050 0.644 -5.052 1.00 89.06 74 LYS A O 1
ATOM 571 N N . TRP A 1 75 ? -5.240 0.544 -3.726 1.00 91.81 75 TRP A N 1
ATOM 572 C CA . TRP A 1 75 ? -5.691 -0.678 -3.073 1.00 91.81 75 TRP A CA 1
ATOM 573 C C . TRP A 1 75 ? -6.710 -0.386 -1.982 1.00 91.81 75 TRP A C 1
ATOM 575 O O . TRP A 1 75 ? -6.651 0.616 -1.269 1.00 91.81 75 TRP A O 1
ATOM 585 N N . A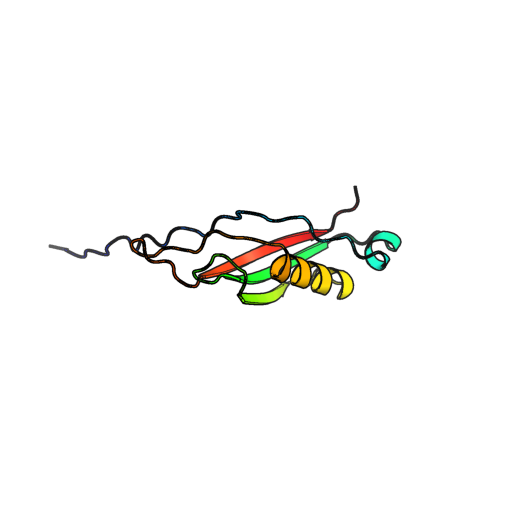RG A 1 76 ? -7.673 -1.294 -1.875 1.00 89.75 76 ARG A N 1
ATOM 586 C CA . ARG A 1 76 ? -8.778 -1.256 -0.932 1.00 89.75 76 ARG A CA 1
ATOM 587 C C . ARG A 1 76 ? -8.911 -2.585 -0.248 1.00 89.75 76 ARG A C 1
ATOM 589 O O . ARG A 1 76 ? -8.868 -3.637 -0.885 1.00 89.75 76 ARG A O 1
ATOM 596 N N . PHE A 1 77 ? -9.133 -2.512 1.048 1.00 90.38 77 PHE A N 1
ATOM 597 C CA . PHE A 1 77 ? -9.223 -3.662 1.912 1.00 90.38 77 PHE A CA 1
ATOM 598 C C . PHE A 1 77 ? -10.477 -3.576 2.765 1.00 90.38 77 PHE A C 1
ATOM 600 O O . PHE A 1 77 ? -11.031 -2.505 2.989 1.00 90.38 77 PHE A O 1
ATOM 607 N N . SER A 1 78 ? -10.925 -4.724 3.249 1.00 88.19 78 SER A N 1
ATOM 608 C CA . SER A 1 78 ? -11.876 -4.767 4.345 1.00 88.19 78 SER A CA 1
ATOM 609 C C . SER A 1 78 ? -11.102 -4.530 5.638 1.00 88.19 78 SER A C 1
ATOM 611 O O . SER A 1 78 ? -10.086 -5.204 5.839 1.00 88.19 78 SER A O 1
ATOM 613 N N . PRO A 1 79 ? -11.555 -3.624 6.521 1.00 88.25 79 PRO A N 1
ATOM 614 C CA . PRO A 1 79 ? -10.936 -3.469 7.828 1.00 88.25 79 PRO A CA 1
ATOM 615 C C . PRO A 1 79 ? -10.994 -4.798 8.583 1.00 88.25 79 PRO A C 1
ATOM 617 O O . PRO A 1 79 ? -11.968 -5.549 8.466 1.00 88.25 79 PRO A O 1
ATOM 620 N N . ALA A 1 80 ? -9.954 -5.088 9.363 1.00 87.50 80 ALA A N 1
ATOM 621 C CA . ALA A 1 80 ? -10.029 -6.188 10.310 1.00 87.50 80 ALA A CA 1
ATOM 622 C C . ALA A 1 80 ? -11.057 -5.821 11.378 1.00 87.50 80 ALA A C 1
ATOM 624 O O . ALA A 1 80 ? -11.064 -4.696 11.870 1.00 87.50 80 ALA A O 1
ATOM 625 N N . THR A 1 81 ? -11.911 -6.761 11.757 1.00 87.25 81 THR A N 1
ATOM 626 C CA . THR A 1 81 ? -12.861 -6.559 12.850 1.00 87.25 81 THR A CA 1
ATOM 627 C C . THR A 1 81 ? -12.493 -7.439 14.026 1.00 87.25 81 THR A C 1
ATOM 629 O O . THR A 1 81 ? -12.143 -8.604 13.853 1.00 87.25 81 THR A O 1
ATOM 632 N N . PHE A 1 82 ? -12.592 -6.889 15.228 1.00 84.69 82 PHE A N 1
ATOM 633 C CA . PHE A 1 82 ? -12.454 -7.607 16.482 1.00 84.69 82 PHE A CA 1
ATOM 634 C C . PHE A 1 82 ? -13.765 -7.457 17.245 1.00 84.69 82 PHE A C 1
ATOM 636 O O . PHE A 1 82 ? -14.171 -6.344 17.570 1.00 84.69 82 PHE A O 1
ATOM 643 N N . SER A 1 83 ? -14.476 -8.564 17.456 1.00 84.75 83 SER A N 1
ATOM 644 C CA . SER A 1 83 ? -15.827 -8.542 18.045 1.00 84.75 83 SER A CA 1
ATOM 645 C C . SER A 1 83 ? -16.804 -7.606 17.329 1.00 84.75 83 SER A C 1
ATOM 647 O O . SER A 1 83 ? -17.570 -6.892 17.964 1.00 84.75 83 SER A O 1
ATOM 649 N N . GLY A 1 84 ? -16.753 -7.590 15.991 1.00 84.44 84 GLY A N 1
ATOM 650 C CA . GLY A 1 84 ? -17.588 -6.726 15.147 1.00 84.44 84 GLY A CA 1
ATOM 651 C C . GLY A 1 84 ? -17.128 -5.266 15.075 1.00 84.44 84 GLY A C 1
ATOM 652 O O . GLY A 1 84 ? -17.683 -4.494 14.299 1.00 84.44 84 GLY A O 1
ATOM 653 N N . ILE A 1 85 ? -16.095 -4.884 15.831 1.00 87.19 85 ILE A N 1
ATOM 654 C CA . ILE A 1 85 ? -15.559 -3.522 15.857 1.00 87.19 85 ILE A CA 1
ATOM 655 C C . ILE A 1 85 ? -14.376 -3.436 14.885 1.00 87.19 85 ILE A C 1
ATOM 657 O O . ILE A 1 85 ? -13.432 -4.214 15.032 1.00 87.19 85 ILE A O 1
ATOM 661 N N . PRO A 1 86 ? -14.379 -2.519 13.901 1.00 89.56 86 PRO A N 1
ATOM 662 C CA . PRO A 1 86 ? -13.261 -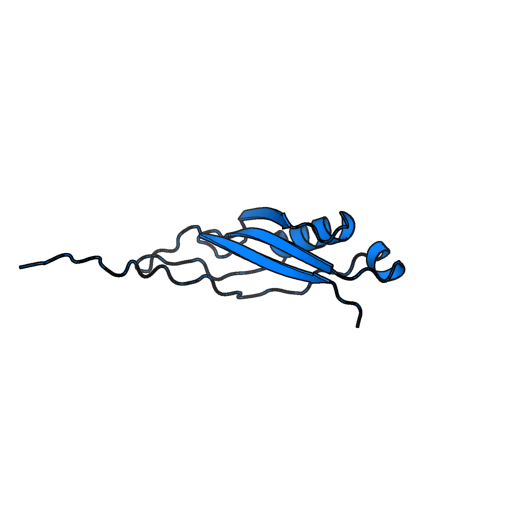2.367 12.980 1.00 89.56 86 PRO A CA 1
ATOM 663 C C . PRO A 1 86 ? -12.034 -1.794 13.699 1.00 89.56 86 PRO A C 1
ATOM 665 O O . PRO A 1 86 ? -12.099 -0.752 14.355 1.00 89.56 86 PRO A O 1
ATOM 668 N N . ILE A 1 87 ? -10.908 -2.482 13.549 1.00 90.19 87 ILE A N 1
ATOM 669 C CA . ILE A 1 87 ? -9.613 -2.157 14.142 1.00 90.19 87 ILE A CA 1
ATOM 670 C C . ILE A 1 87 ? -8.564 -1.946 13.052 1.00 90.19 87 ILE A C 1
ATOM 672 O O . ILE A 1 87 ? -8.684 -2.440 11.931 1.00 90.19 87 ILE A O 1
ATOM 676 N N . GLU A 1 88 ? -7.508 -1.218 13.400 1.00 91.00 88 GLU A N 1
ATOM 677 C CA . GLU A 1 88 ? -6.327 -1.118 12.549 1.00 91.00 88 GLU A CA 1
ATOM 678 C C . GLU A 1 88 ? -5.585 -2.467 12.512 1.00 91.00 88 GLU A C 1
ATOM 680 O O . GLU A 1 88 ? -5.401 -3.113 13.548 1.00 91.00 88 GLU A O 1
ATOM 685 N N . SER A 1 89 ? -5.162 -2.904 11.322 1.00 89.44 89 SER A N 1
ATOM 686 C CA . SER A 1 89 ? -4.386 -4.139 11.143 1.00 89.44 89 SER A CA 1
ATOM 687 C C . SER A 1 89 ? -3.166 -3.909 10.273 1.00 89.44 89 SER A C 1
ATOM 689 O O . SER A 1 89 ? -3.215 -3.145 9.315 1.00 89.44 89 SER A O 1
ATOM 691 N N . LYS A 1 90 ? -2.080 -4.615 10.585 1.00 90.62 90 LYS A N 1
ATOM 692 C CA . LYS A 1 90 ? -0.888 -4.675 9.744 1.00 90.62 90 LYS A CA 1
ATOM 693 C C . LYS A 1 90 ? -0.921 -5.963 8.938 1.00 90.62 90 LYS A C 1
ATOM 695 O O . LYS A 1 90 ? -1.013 -7.030 9.533 1.00 90.62 90 LYS A O 1
ATOM 700 N N . GLU A 1 91 ? -0.811 -5.851 7.624 1.00 90.06 91 GLU A N 1
ATOM 701 C CA . GLU A 1 91 ? -0.802 -6.979 6.694 1.00 90.06 91 GLU A CA 1
ATOM 702 C C . GLU A 1 91 ? 0.443 -6.922 5.810 1.00 90.06 91 GLU A C 1
ATOM 704 O O . GLU A 1 91 ? 0.959 -5.843 5.519 1.00 90.06 91 GLU A O 1
ATOM 709 N N . GLN A 1 92 ? 0.916 -8.081 5.358 1.00 90.62 92 GLN A N 1
ATOM 710 C CA . GLN A 1 92 ? 1.986 -8.176 4.366 1.00 90.62 92 GLN A CA 1
ATOM 711 C C . GLN A 1 92 ? 1.398 -8.574 3.019 1.00 90.62 92 GLN A C 1
ATOM 713 O O . GLN A 1 92 ? 0.626 -9.527 2.918 1.00 90.62 92 GLN A O 1
ATOM 718 N N . VAL A 1 93 ? 1.766 -7.839 1.976 1.00 89.50 93 VAL A N 1
ATOM 719 C CA . VAL A 1 93 ? 1.307 -8.079 0.610 1.00 89.50 93 VAL A CA 1
ATOM 720 C C . VAL A 1 93 ? 2.490 -8.143 -0.340 1.00 89.50 93 VAL A C 1
ATOM 722 O O . VAL A 1 93 ? 3.465 -7.410 -0.191 1.00 89.50 93 VAL A O 1
ATOM 725 N N . VAL A 1 94 ? 2.390 -9.016 -1.339 1.00 90.06 94 VAL A N 1
ATOM 726 C CA . VAL A 1 94 ? 3.425 -9.189 -2.361 1.00 90.06 94 VAL A CA 1
ATOM 727 C C . VAL A 1 94 ? 2.908 -8.661 -3.689 1.00 90.06 94 VAL A C 1
ATOM 729 O O . VAL A 1 94 ? 1.875 -9.101 -4.197 1.00 90.06 94 VAL A O 1
ATOM 732 N N . VAL A 1 95 ? 3.647 -7.724 -4.269 1.00 89.38 95 VAL A N 1
ATOM 733 C CA . VAL A 1 95 ? 3.348 -7.107 -5.557 1.00 89.38 95 VAL A CA 1
ATOM 734 C C . VAL A 1 95 ? 4.321 -7.647 -6.595 1.00 89.38 95 VAL A C 1
ATOM 736 O O . VAL A 1 95 ? 5.517 -7.387 -6.522 1.00 89.38 95 VAL A O 1
ATOM 739 N N . ARG A 1 96 ? 3.814 -8.404 -7.571 1.00 87.00 96 ARG A N 1
ATOM 740 C CA . ARG A 1 96 ? 4.628 -9.020 -8.629 1.00 87.00 96 ARG A CA 1
ATOM 741 C C . ARG A 1 96 ? 4.621 -8.171 -9.900 1.00 87.00 96 ARG A C 1
ATOM 743 O O . ARG A 1 96 ? 3.553 -7.851 -10.424 1.00 87.00 96 ARG A O 1
ATOM 750 N N . PHE A 1 97 ? 5.807 -7.867 -10.410 1.00 85.81 97 PHE A N 1
ATOM 751 C CA . PHE A 1 97 ? 6.055 -7.234 -11.701 1.00 85.81 97 PHE A CA 1
ATOM 752 C C . PHE A 1 97 ? 6.507 -8.306 -12.688 1.00 85.81 97 PHE A C 1
ATOM 754 O O . PHE A 1 97 ? 7.585 -8.874 -12.534 1.00 85.81 97 PHE A O 1
ATOM 761 N N . GLN A 1 98 ? 5.663 -8.596 -13.676 1.00 80.81 98 GLN A N 1
ATOM 762 C CA . GLN A 1 98 ? 5.934 -9.579 -14.726 1.00 80.81 98 GLN A CA 1
ATOM 763 C C . GLN A 1 98 ? 5.588 -8.988 -16.089 1.00 80.81 98 GLN A C 1
ATOM 765 O O . GLN A 1 98 ? 4.562 -8.305 -16.223 1.00 80.81 98 GLN A O 1
ATOM 770 N N . LEU A 1 99 ? 6.429 -9.245 -17.086 1.00 76.50 99 LEU A N 1
ATOM 771 C CA . LEU A 1 99 ? 6.174 -8.846 -18.466 1.00 76.50 99 LEU A CA 1
ATOM 772 C C . LEU A 1 99 ? 5.376 -9.965 -19.131 1.00 76.50 99 LEU A C 1
ATOM 774 O O . LEU A 1 99 ? 5.800 -11.113 -19.152 1.00 76.50 99 LEU A O 1
ATOM 778 N N . ARG A 1 100 ? 4.177 -9.631 -19.607 1.00 65.38 100 ARG A N 1
ATOM 779 C CA . ARG A 1 100 ? 3.370 -10.535 -20.432 1.00 65.38 100 ARG A CA 1
ATOM 780 C C . ARG A 1 100 ? 3.734 -10.393 -21.896 1.00 65.38 100 ARG A C 1
ATOM 782 O O . ARG A 1 100 ? 4.019 -9.240 -22.297 1.00 65.38 100 ARG A O 1
#